Protein AF-A0A9X8G4U2-F1 (afdb_monomer)

Sequence (165 aa):
MGICIQCDKEALKESDFCAECEAREFKKIRGWLFVPAIGLVLSLLSVIVSFSATLKVVMEHYSVLVGGQKGMLVFELVFYGVMFAYTVFVGSLFFRKKRLLPRFYIGFLLLWIAFHGVDVWLAHQVFDVPYVYDTVSSLVRSVISAAIWIPYFVVSERVKRTFVR

Radius of gyration: 21.34 Å; Cα contacts (8 Å, |Δi|>4): 137; chains: 1; bounding box: 42×26×68 Å

Foldseek 3Di:
DAQQPPPRHDDDPPDSHDPVVVLVVLQDCDDPSVVVLVVLVVVLVVLVVQLVVLVVCCVPCVVPDDPLVVVLSVVSNVLSVVLNVLSVVLNVLSVVLAPCNLVSVLVSLVSQLVVLVVNLVSCCVPVVDDPDCVSCVSNVVSVVVSVVSNCCSVPPPSSVSRNPD

Secondary structure (DSSP, 8-state):
-PBPTTTSSBPPTTSSS-HHHHHHHTTS--GGGHHHHHHHHHHHHHHHHHHHHHHHHHHHHTTT--HHHHHHHHHHHHHHHHHHHHHHHHHHHHHTT-TTHHHHHHHHHHHHHHHHHHHHHHHHHHH-----HHHHHHHHHHHHHHHHHHHHHHH-HHHHHH---

Solvent-accessible surface area (backbone atoms only — not comparable to full-atom values): 9030 Å² total; per-residue (Å²): 128,54,58,8,84,87,73,71,40,71,20,44,99,89,42,66,35,23,74,72,55,43,58,58,54,45,70,48,95,63,71,79,63,49,55,62,52,51,48,52,54,52,47,48,52,50,34,54,52,49,40,52,51,53,51,49,49,48,74,78,42,56,89,78,53,51,74,68,58,49,52,50,53,52,50,50,49,53,48,34,54,52,49,44,56,49,45,54,51,49,47,51,29,53,80,66,26,25,57,61,30,53,61,53,53,45,50,51,44,51,51,51,33,52,46,39,49,51,49,49,49,47,42,29,75,70,67,71,47,72,96,41,70,82,64,45,42,64,31,54,53,37,48,54,50,36,68,55,47,47,56,45,53,74,67,36,62,67,48,60,62,42,28,70,94

Mean predicted aligned error: 7.88 Å

pLDDT: mean 86.35, std 8.18, range [59.16, 95.88]

Structure (mmCIF, N/CA/C/O backbone):
data_AF-A0A9X8G4U2-F1
#
_entry.id   AF-A0A9X8G4U2-F1
#
loop_
_atom_site.group_PDB
_atom_site.id
_atom_site.type_symbol
_atom_site.label_atom_id
_atom_site.label_alt_id
_atom_site.label_comp_id
_atom_site.label_asym_id
_atom_site.label_entity_id
_atom_site.label_seq_id
_atom_site.pdbx_PDB_ins_code
_atom_site.Cartn_x
_atom_site.Cartn_y
_atom_site.Cartn_z
_atom_site.occupancy
_atom_site.B_iso_or_equiv
_atom_site.auth_seq_id
_atom_site.auth_comp_id
_atom_site.auth_asym_id
_atom_site.auth_atom_id
_atom_site.pdbx_PDB_model_num
ATOM 1 N N . MET A 1 1 ? -13.832 -8.973 43.606 1.00 59.16 1 MET A N 1
ATOM 2 C CA . MET A 1 1 ? -14.367 -8.343 42.381 1.00 59.16 1 MET A CA 1
ATOM 3 C C . MET A 1 1 ? -13.795 -6.945 42.310 1.00 59.16 1 MET A C 1
ATOM 5 O O . MET A 1 1 ? -13.755 -6.290 43.343 1.00 59.16 1 MET A O 1
ATOM 9 N N . GLY A 1 2 ? -13.253 -6.553 41.156 1.00 75.12 2 GLY A N 1
ATOM 10 C CA . GLY A 1 2 ? -12.727 -5.202 40.961 1.00 75.12 2 GLY A CA 1
ATOM 11 C C . GLY A 1 2 ? -13.865 -4.191 40.855 1.00 75.12 2 GLY A C 1
ATOM 12 O O . GLY A 1 2 ? -14.968 -4.536 40.428 1.00 75.12 2 GLY A O 1
ATOM 13 N N . ILE A 1 3 ? -13.597 -2.956 41.259 1.00 81.50 3 ILE A N 1
ATOM 14 C CA . ILE A 1 3 ? -14.504 -1.825 41.072 1.00 81.50 3 ILE A CA 1
ATOM 15 C C . ILE A 1 3 ? -14.064 -1.107 39.793 1.00 81.50 3 ILE A C 1
ATOM 17 O O . ILE A 1 3 ? -12.867 -0.982 39.534 1.00 81.50 3 ILE A O 1
ATOM 21 N N . CYS A 1 4 ? -15.008 -0.671 38.963 1.00 80.88 4 CYS A N 1
ATOM 22 C CA . CYS A 1 4 ? -14.700 0.065 37.746 1.00 80.88 4 CYS A CA 1
ATOM 23 C C . CYS A 1 4 ? -14.032 1.399 38.084 1.00 80.88 4 CYS A C 1
ATOM 25 O O . CYS A 1 4 ? -14.656 2.246 38.720 1.00 80.88 4 CYS A O 1
ATOM 27 N N . ILE A 1 5 ? -12.840 1.635 37.531 1.00 82.31 5 ILE A N 1
ATOM 28 C CA . ILE A 1 5 ? -12.018 2.841 37.766 1.00 82.31 5 ILE A CA 1
ATOM 29 C C . ILE A 1 5 ? -12.758 4.151 37.421 1.00 82.31 5 ILE A C 1
ATOM 31 O O . ILE A 1 5 ? -12.387 5.232 37.868 1.00 82.31 5 ILE A O 1
ATOM 35 N N . GLN A 1 6 ? -13.7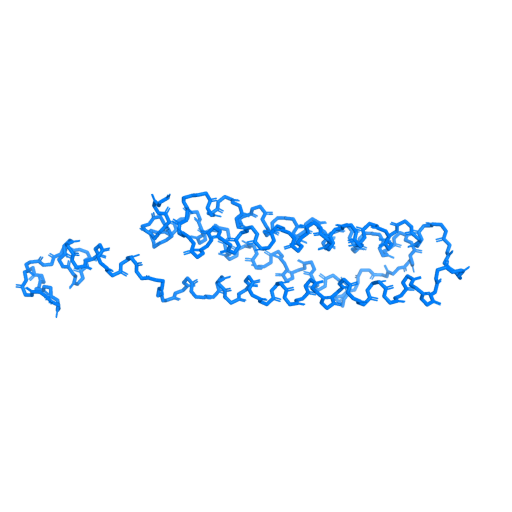97 4.073 36.588 1.00 79.00 6 GLN A N 1
ATOM 36 C CA . GLN A 1 6 ? -14.439 5.238 35.983 1.00 79.00 6 GLN A CA 1
ATOM 37 C C . GLN A 1 6 ? -15.886 5.464 36.430 1.00 79.00 6 GLN A C 1
ATOM 39 O O . GLN A 1 6 ? -16.439 6.529 36.165 1.00 79.00 6 GLN A O 1
ATOM 44 N N . CYS A 1 7 ? -16.527 4.456 37.028 1.00 83.06 7 CYS A N 1
ATOM 45 C CA . CYS A 1 7 ? -17.964 4.482 37.315 1.00 83.06 7 CYS A CA 1
ATOM 46 C C . CYS A 1 7 ? -18.327 3.913 38.697 1.00 83.06 7 CYS A C 1
ATOM 48 O O . CYS A 1 7 ? -19.515 3.867 39.003 1.00 83.06 7 CYS A O 1
ATOM 50 N N . ASP A 1 8 ? -17.352 3.418 39.471 1.00 79.94 8 ASP A N 1
ATOM 51 C CA . ASP A 1 8 ? -17.510 2.727 40.763 1.00 79.94 8 ASP A CA 1
ATOM 52 C C . ASP A 1 8 ? -18.524 1.553 40.793 1.00 79.94 8 ASP A C 1
ATOM 54 O O . ASP A 1 8 ? -18.821 0.996 41.846 1.00 79.94 8 ASP A O 1
ATOM 58 N N . LYS A 1 9 ? -19.044 1.115 39.635 1.00 83.75 9 LYS A N 1
ATOM 59 C CA . LYS A 1 9 ? -19.837 -0.122 39.500 1.00 83.75 9 LYS A CA 1
ATOM 60 C C . LYS A 1 9 ? -18.918 -1.344 39.477 1.00 83.75 9 LYS A C 1
ATOM 62 O O . LYS A 1 9 ? -17.725 -1.218 39.211 1.00 83.75 9 LYS A O 1
ATOM 67 N N . GLU A 1 10 ? -19.481 -2.536 39.656 1.00 81.75 10 GLU A N 1
ATOM 68 C CA . GLU A 1 10 ? -18.727 -3.786 39.512 1.00 81.75 10 GLU A CA 1
ATOM 69 C C . GLU A 1 10 ? -18.043 -3.882 38.139 1.00 81.75 10 GLU A C 1
ATOM 71 O O . GLU A 1 10 ? -18.666 -3.696 37.084 1.00 81.75 10 GLU A O 1
ATOM 76 N N . ALA A 1 11 ? -16.736 -4.140 38.169 1.00 79.50 11 ALA A N 1
ATOM 77 C CA . ALA A 1 11 ? -15.936 -4.377 36.981 1.00 79.50 11 ALA A CA 1
ATOM 78 C C . ALA A 1 11 ? -16.106 -5.822 36.496 1.00 79.50 11 ALA A C 1
ATOM 80 O O . ALA A 1 11 ? -16.414 -6.736 37.271 1.00 79.50 11 ALA A O 1
ATOM 81 N N . LEU A 1 12 ? -15.901 -6.036 35.197 1.00 78.19 12 LEU A N 1
ATOM 82 C CA . LEU A 1 12 ? -15.913 -7.379 34.626 1.00 78.19 12 LEU A CA 1
ATOM 83 C C . LEU A 1 12 ? -14.730 -8.197 35.166 1.00 78.19 12 LEU A C 1
ATOM 85 O O . LEU A 1 12 ? -13.686 -7.667 35.525 1.00 78.19 12 LEU A O 1
ATOM 89 N N . LYS A 1 13 ? -14.875 -9.525 35.203 1.00 68.81 13 LYS A N 1
ATOM 90 C CA . LYS A 1 13 ? -13.864 -10.437 35.77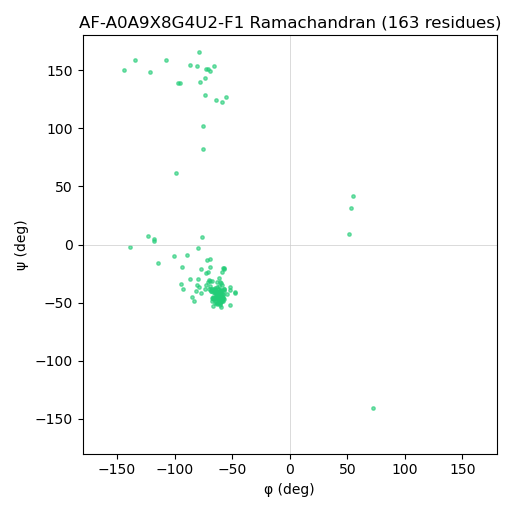5 1.00 68.81 13 LYS A CA 1
ATOM 91 C C . LYS A 1 13 ? -12.481 -10.336 35.108 1.00 68.81 13 LYS A C 1
ATOM 93 O O . LYS A 1 13 ? -11.491 -10.686 35.737 1.00 68.81 13 LYS A O 1
ATOM 98 N N . GLU A 1 14 ? -12.438 -9.869 33.861 1.00 72.19 14 GLU A N 1
ATOM 99 C CA . GLU A 1 14 ? -11.233 -9.765 33.029 1.00 72.19 14 GLU A CA 1
ATOM 100 C C . GLU A 1 14 ? -10.886 -8.319 32.629 1.00 72.19 14 GLU A C 1
ATOM 102 O O . GLU A 1 14 ? -9.968 -8.110 31.835 1.00 72.19 14 GLU A O 1
ATOM 107 N N . SER A 1 15 ? -11.607 -7.306 33.127 1.00 70.06 15 SER A N 1
ATOM 108 C CA . SER A 1 15 ? -11.319 -5.910 32.783 1.00 70.06 15 SER A CA 1
ATOM 109 C C . SER A 1 15 ? -11.539 -4.957 33.952 1.00 70.06 15 SER A C 1
ATOM 111 O O . SER A 1 15 ? -12.409 -5.163 34.790 1.00 70.06 15 SER A O 1
ATOM 113 N N . ASP A 1 16 ? -10.783 -3.861 33.972 1.00 79.25 16 ASP A N 1
ATOM 114 C CA . ASP A 1 16 ? -10.884 -2.825 35.009 1.00 79.25 16 ASP A CA 1
ATOM 115 C C . ASP A 1 16 ? -12.114 -1.905 34.841 1.00 79.25 16 ASP A C 1
ATOM 117 O O . ASP A 1 16 ? -12.254 -0.893 35.535 1.00 79.25 16 ASP A O 1
ATOM 121 N N . PHE A 1 17 ? -13.007 -2.219 33.894 1.00 78.81 17 PHE A N 1
ATOM 122 C CA . PHE A 1 17 ? -14.152 -1.390 33.527 1.00 78.81 17 PHE A CA 1
ATOM 123 C C . PHE A 1 17 ? -15.487 -2.129 33.697 1.00 78.81 17 PHE A C 1
ATOM 125 O O . PHE A 1 17 ? -15.607 -3.332 33.476 1.00 78.81 17 PHE A O 1
ATOM 132 N N . CYS A 1 18 ? -16.536 -1.372 34.030 1.00 82.81 18 CYS A N 1
ATOM 133 C CA . CYS A 1 18 ? -17.926 -1.810 33.912 1.00 82.81 18 CYS A CA 1
ATOM 134 C C . CYS A 1 18 ? -18.302 -1.935 32.417 1.00 82.81 18 CYS A C 1
ATOM 136 O O . CYS A 1 18 ? -17.797 -1.163 31.599 1.00 82.81 18 CYS A O 1
ATOM 138 N N . ALA A 1 19 ? -19.205 -2.852 32.041 1.00 78.69 19 ALA A N 1
ATOM 139 C CA . ALA A 1 19 ? -19.545 -3.136 30.631 1.00 78.69 19 ALA A CA 1
ATOM 140 C C . ALA A 1 19 ? -19.911 -1.878 29.806 1.00 78.69 19 ALA A C 1
ATOM 142 O O . ALA A 1 19 ? -19.542 -1.737 28.639 1.00 78.69 19 ALA A O 1
ATOM 143 N N . GLU A 1 20 ? -20.592 -0.912 30.431 1.00 78.94 20 GLU A N 1
ATOM 144 C CA . GLU A 1 20 ? -20.936 0.369 29.804 1.00 78.94 20 GLU A CA 1
ATOM 145 C C . GLU A 1 20 ? -19.713 1.262 29.547 1.00 78.94 20 GLU A C 1
ATOM 147 O O . GLU A 1 20 ? -19.642 1.928 28.511 1.00 78.94 20 GLU A O 1
ATOM 152 N N . CYS A 1 21 ? -18.760 1.307 30.483 1.00 74.56 21 CYS A N 1
ATOM 153 C CA . CYS A 1 21 ? -17.534 2.094 30.335 1.00 74.56 21 CYS A CA 1
ATOM 154 C C . CYS A 1 21 ? -16.582 1.444 29.334 1.00 74.56 21 CYS A C 1
ATOM 156 O O . CYS A 1 21 ? -16.013 2.140 28.495 1.00 74.56 21 CYS A O 1
ATOM 158 N N . GLU A 1 22 ? -16.504 0.115 29.338 1.00 74.00 22 GLU A N 1
ATOM 159 C CA . GLU A 1 22 ? -15.728 -0.655 28.374 1.00 74.00 22 GLU A CA 1
ATOM 160 C C . GLU A 1 22 ? -16.198 -0.375 26.930 1.00 74.00 22 GLU A C 1
ATOM 162 O O . GLU A 1 22 ? -15.399 -0.026 26.056 1.00 74.00 22 GLU A O 1
ATOM 167 N N . ALA A 1 23 ? -17.513 -0.401 26.683 1.00 70.38 23 ALA A N 1
ATOM 168 C CA . ALA A 1 23 ? -18.088 -0.080 25.374 1.00 70.38 23 ALA A CA 1
ATOM 169 C C . ALA A 1 23 ? -17.836 1.378 24.930 1.00 70.38 23 ALA A C 1
ATOM 171 O O . ALA A 1 23 ? -17.701 1.658 23.732 1.00 70.38 23 ALA A O 1
ATOM 172 N N . ARG A 1 24 ? -17.772 2.331 25.871 1.00 70.12 24 ARG A N 1
ATOM 173 C CA . ARG A 1 24 ? -17.423 3.734 25.572 1.00 70.12 24 ARG A CA 1
ATOM 174 C C . ARG A 1 24 ? -15.943 3.894 25.244 1.00 70.12 24 ARG A C 1
ATOM 176 O O . ARG A 1 24 ? -15.605 4.705 24.380 1.00 70.12 24 ARG A O 1
ATOM 183 N N . GLU A 1 25 ? -15.082 3.120 25.890 1.00 67.31 25 GLU A N 1
ATOM 184 C CA . GLU A 1 25 ? -13.638 3.221 25.713 1.00 67.31 25 GLU A CA 1
ATOM 185 C C . GLU A 1 25 ? -13.175 2.575 24.401 1.00 67.31 25 GLU A C 1
ATOM 187 O O . GLU A 1 25 ? -12.443 3.203 23.634 1.00 67.31 25 GLU A O 1
ATOM 192 N N . PHE A 1 26 ? -13.719 1.408 24.037 1.00 64.31 26 PHE A N 1
ATOM 193 C CA . PHE A 1 26 ? -13.477 0.786 22.722 1.00 64.31 26 PHE A CA 1
ATOM 194 C C . PHE A 1 26 ? -14.114 1.541 21.548 1.00 64.31 26 PHE A C 1
ATOM 196 O O . PHE A 1 26 ? -13.765 1.317 20.388 1.00 64.31 26 PHE A O 1
ATOM 203 N N . LYS A 1 27 ? -15.003 2.501 21.823 1.00 63.56 27 LYS A N 1
ATOM 204 C CA . LYS A 1 27 ? -15.476 3.454 20.813 1.00 63.56 27 LYS A CA 1
ATOM 205 C C . LYS A 1 27 ? -14.382 4.432 20.381 1.00 63.56 27 LYS A C 1
ATOM 207 O O . LYS A 1 27 ? -14.530 5.032 19.314 1.00 63.56 27 LYS A O 1
ATOM 212 N N . LYS A 1 28 ? -13.304 4.627 21.147 1.00 65.38 28 LYS A N 1
ATOM 213 C CA . LYS A 1 28 ? -12.191 5.529 20.802 1.00 65.38 28 LYS A CA 1
ATOM 214 C C . LYS A 1 28 ? -11.045 4.740 20.157 1.00 65.38 28 LYS A C 1
ATOM 216 O O . LYS A 1 28 ? -10.709 3.648 20.593 1.00 65.38 28 LYS A O 1
ATOM 221 N N . ILE A 1 29 ? -10.425 5.302 19.116 1.00 65.06 29 ILE A N 1
ATOM 222 C CA . ILE A 1 29 ? -9.209 4.726 18.514 1.00 65.06 29 ILE A CA 1
ATOM 223 C C . ILE A 1 29 ? -8.060 5.053 19.476 1.00 65.06 29 ILE A C 1
ATOM 225 O O . ILE A 1 29 ? -7.624 6.199 19.528 1.00 65.06 29 ILE A O 1
ATOM 229 N N . ARG A 1 30 ? -7.620 4.088 20.290 1.00 64.88 30 ARG A N 1
ATOM 230 C CA . ARG A 1 30 ? -6.498 4.246 21.237 1.00 64.88 30 ARG A CA 1
ATOM 231 C C . ARG A 1 30 ? -5.542 3.049 21.160 1.00 64.88 30 ARG A C 1
ATOM 233 O O . ARG A 1 30 ? -5.922 1.961 20.727 1.00 64.88 30 ARG A O 1
ATOM 240 N N . GLY A 1 31 ? -4.307 3.251 21.618 1.00 74.31 31 GLY A N 1
ATOM 241 C CA . GLY A 1 31 ? -3.284 2.207 21.739 1.00 74.31 31 GLY A CA 1
ATOM 242 C C . GLY A 1 31 ? -2.709 1.749 20.396 1.00 74.31 31 GLY A C 1
ATOM 243 O O . GLY A 1 31 ? -2.505 2.552 19.490 1.00 74.31 31 GLY A O 1
ATOM 244 N N . TRP A 1 32 ? -2.474 0.442 20.265 1.00 81.50 32 TRP A N 1
ATOM 245 C CA . TRP A 1 32 ? -1.830 -0.191 19.102 1.00 81.50 32 TRP A CA 1
ATOM 246 C C . TRP A 1 32 ? -2.515 0.065 17.753 1.00 81.50 32 TRP A C 1
ATOM 248 O O . TRP A 1 32 ? -1.871 -0.031 16.713 1.00 81.50 32 TRP A O 1
ATOM 258 N N . LEU A 1 33 ? -3.793 0.451 17.754 1.00 82.62 33 LEU A N 1
ATOM 259 C CA . LEU A 1 33 ? -4.530 0.767 16.533 1.00 82.62 33 LEU A CA 1
ATOM 260 C C . LEU A 1 33 ? -4.078 2.091 15.883 1.00 82.62 33 LEU A C 1
ATOM 262 O O . LEU A 1 33 ? -4.380 2.340 14.720 1.00 82.62 33 LEU A O 1
ATOM 266 N N . PHE A 1 34 ? -3.313 2.927 16.591 1.00 84.75 34 PHE A N 1
ATOM 267 C CA . PHE A 1 34 ? -2.736 4.148 16.025 1.00 84.75 34 PHE A CA 1
ATOM 268 C C . PHE A 1 34 ? -1.620 3.861 15.010 1.00 84.75 34 PHE A C 1
ATOM 270 O O . PHE A 1 34 ? -1.465 4.598 14.040 1.00 84.75 34 PHE A O 1
ATOM 277 N N . VAL A 1 35 ? -0.879 2.761 15.182 1.00 89.44 35 VAL A N 1
ATOM 278 C CA . VAL A 1 35 ? 0.250 2.423 14.305 1.00 89.44 35 VAL A CA 1
ATOM 279 C C . VAL A 1 35 ? -0.216 2.083 12.877 1.00 89.44 35 VAL A C 1
ATOM 281 O O . VAL A 1 35 ? 0.316 2.686 11.945 1.00 89.44 35 VAL A O 1
ATOM 284 N N . PRO A 1 36 ? -1.255 1.247 12.653 1.00 88.75 36 PRO A N 1
ATOM 285 C CA . PRO A 1 36 ? -1.857 1.078 11.327 1.00 88.75 36 PRO A CA 1
ATOM 286 C C . PRO A 1 36 ? -2.400 2.376 10.725 1.00 88.75 36 PRO A C 1
ATOM 288 O O . PRO A 1 36 ? -2.323 2.571 9.516 1.00 88.75 36 PRO A O 1
ATOM 291 N N . ALA A 1 37 ? -2.943 3.273 11.556 1.00 88.69 37 ALA A N 1
ATOM 292 C CA . ALA A 1 37 ? -3.475 4.550 11.089 1.00 88.69 37 ALA A CA 1
ATOM 293 C C . ALA A 1 37 ? -2.361 5.450 10.535 1.00 88.69 37 ALA A C 1
ATOM 295 O O . ALA A 1 37 ? -2.493 5.982 9.434 1.00 88.69 37 ALA A O 1
ATOM 296 N N . ILE A 1 38 ? -1.244 5.569 11.264 1.00 90.94 38 ILE A N 1
ATOM 297 C CA . ILE A 1 38 ? -0.045 6.265 10.777 1.00 90.94 38 ILE A CA 1
ATOM 298 C C . ILE A 1 38 ? 0.483 5.577 9.518 1.00 90.94 38 ILE A C 1
ATOM 300 O O . ILE A 1 38 ? 0.795 6.257 8.547 1.00 90.94 38 ILE A O 1
ATOM 304 N N . GLY A 1 39 ? 0.539 4.242 9.511 1.00 90.62 39 GLY A N 1
ATOM 305 C CA . GLY A 1 39 ? 0.972 3.462 8.353 1.00 90.62 39 GLY A CA 1
ATOM 306 C C . GLY A 1 39 ? 0.176 3.790 7.088 1.00 90.62 39 GLY A C 1
ATOM 307 O O . GLY A 1 39 ? 0.774 3.991 6.036 1.00 90.62 39 GLY A O 1
ATOM 308 N N . LEU A 1 40 ? -1.150 3.937 7.192 1.00 91.31 40 LEU A N 1
ATOM 309 C CA . LEU A 1 40 ? -1.997 4.350 6.066 1.00 91.31 40 LEU A CA 1
ATOM 310 C C . LEU A 1 40 ? -1.664 5.763 5.577 1.00 91.31 40 LEU A C 1
ATOM 312 O O . LEU A 1 40 ? -1.542 5.975 4.371 1.00 91.31 40 LEU A O 1
ATOM 316 N N . VAL A 1 41 ? -1.472 6.720 6.487 1.00 92.94 41 VAL A N 1
ATOM 317 C CA . VAL A 1 41 ? -1.107 8.098 6.115 1.00 92.94 41 VAL A CA 1
ATOM 318 C C . VAL A 1 41 ? 0.267 8.141 5.447 1.00 92.94 41 VAL A C 1
ATOM 320 O O . VAL A 1 41 ? 0.412 8.753 4.391 1.00 92.94 41 VAL A O 1
ATOM 323 N N . LEU A 1 42 ? 1.259 7.450 6.012 1.00 93.06 42 LEU A N 1
ATOM 324 C CA . LEU A 1 42 ? 2.591 7.344 5.418 1.00 93.06 42 LEU A CA 1
ATOM 325 C C . LEU A 1 42 ? 2.530 6.672 4.048 1.00 93.06 42 LEU A C 1
ATOM 327 O O . LEU A 1 42 ? 3.137 7.175 3.112 1.00 93.06 42 LEU A O 1
ATOM 331 N N . SER A 1 43 ? 1.746 5.603 3.897 1.00 91.56 43 SER A N 1
ATOM 332 C CA . SER A 1 43 ? 1.589 4.933 2.605 1.00 91.56 43 SER A CA 1
ATOM 333 C C . SER A 1 43 ? 0.960 5.838 1.545 1.00 91.56 43 SER A C 1
ATOM 335 O O . SER A 1 43 ? 1.391 5.809 0.398 1.00 91.56 43 SER A O 1
ATOM 337 N N . LEU A 1 44 ? 0.010 6.699 1.925 1.00 93.75 44 LEU A N 1
ATOM 338 C CA . LEU A 1 44 ? -0.579 7.676 1.012 1.00 93.75 44 LEU A CA 1
ATOM 339 C C . LEU A 1 44 ? 0.476 8.672 0.520 1.00 93.75 44 LEU A C 1
ATOM 341 O O . LEU A 1 44 ? 0.554 8.940 -0.677 1.00 93.75 44 LEU A O 1
ATOM 345 N N . LEU A 1 45 ? 1.311 9.180 1.431 1.00 94.75 45 LEU A N 1
ATOM 346 C CA . LEU A 1 45 ? 2.419 10.070 1.082 1.00 94.75 45 LEU A CA 1
ATOM 347 C C . LEU A 1 45 ? 3.440 9.360 0.188 1.00 94.75 45 LEU A C 1
ATOM 349 O O . LEU A 1 45 ? 3.835 9.913 -0.834 1.00 94.75 45 LEU A O 1
ATOM 353 N N . SER A 1 46 ? 3.819 8.126 0.525 1.00 92.12 46 SER A N 1
ATOM 354 C CA . SER A 1 46 ? 4.735 7.318 -0.282 1.00 92.12 46 SER A CA 1
ATOM 355 C C . SER A 1 46 ? 4.205 7.103 -1.697 1.00 92.12 46 SER A C 1
ATOM 357 O O . SER A 1 46 ? 4.956 7.290 -2.644 1.00 92.12 46 SER A O 1
ATOM 359 N N . VAL A 1 47 ? 2.915 6.793 -1.864 1.00 94.25 47 VAL A N 1
ATOM 360 C CA . VAL A 1 47 ? 2.310 6.624 -3.194 1.00 94.25 47 VAL A CA 1
ATOM 361 C C . VAL A 1 47 ? 2.352 7.922 -3.999 1.00 94.25 47 VAL A C 1
ATOM 363 O O . VAL A 1 47 ? 2.667 7.876 -5.182 1.00 94.25 47 VAL A O 1
ATOM 366 N N . ILE A 1 48 ? 2.085 9.081 -3.386 1.00 94.56 48 ILE A N 1
ATOM 367 C CA . ILE A 1 48 ? 2.161 10.381 -4.077 1.00 94.56 48 ILE A CA 1
ATOM 368 C C . ILE A 1 48 ? 3.596 10.669 -4.538 1.00 94.56 48 ILE A C 1
ATOM 370 O O . ILE A 1 48 ? 3.815 11.057 -5.688 1.00 94.56 48 ILE A O 1
ATOM 374 N N . VAL A 1 49 ? 4.574 10.463 -3.651 1.00 95.38 49 VAL A N 1
ATOM 375 C CA . VAL A 1 49 ? 5.997 10.656 -3.961 1.00 95.38 49 VAL A CA 1
ATOM 376 C C . VAL A 1 49 ? 6.420 9.719 -5.092 1.00 95.38 49 VAL A C 1
ATOM 378 O O . VAL A 1 49 ? 6.942 10.199 -6.096 1.00 95.38 49 VAL A O 1
ATOM 381 N N . SER A 1 50 ? 6.124 8.422 -4.991 1.00 93.12 50 SER A N 1
ATOM 382 C CA . SER A 1 50 ? 6.482 7.446 -6.023 1.00 93.12 50 SER A CA 1
ATOM 383 C C . SER A 1 50 ? 5.782 7.724 -7.351 1.00 93.12 50 SER A C 1
ATOM 385 O O . SER A 1 50 ? 6.433 7.719 -8.389 1.00 93.12 50 SER A O 1
ATOM 387 N N . PHE A 1 51 ? 4.490 8.062 -7.333 1.00 93.31 51 PHE A N 1
ATOM 388 C CA . PHE A 1 51 ? 3.752 8.426 -8.542 1.00 93.31 51 PHE A CA 1
ATOM 389 C C . PHE A 1 51 ? 4.375 9.639 -9.237 1.00 93.31 51 PHE A C 1
ATOM 391 O O . PHE A 1 51 ? 4.601 9.607 -10.444 1.00 93.31 51 PHE A O 1
ATOM 398 N N . SER A 1 52 ? 4.689 10.701 -8.486 1.00 92.94 52 SER A N 1
ATOM 399 C CA . SER A 1 52 ? 5.324 11.894 -9.061 1.00 92.94 52 SER A CA 1
ATOM 400 C C . SER A 1 52 ? 6.730 11.612 -9.601 1.00 92.94 52 SER A C 1
ATOM 402 O O . SER A 1 52 ? 7.077 12.118 -10.669 1.00 92.94 52 SER A O 1
ATOM 404 N N . ALA A 1 53 ? 7.510 10.765 -8.923 1.00 92.69 53 ALA A N 1
ATOM 405 C CA . ALA A 1 53 ? 8.834 10.350 -9.375 1.00 92.69 53 ALA A CA 1
ATOM 406 C C . ALA A 1 53 ? 8.762 9.531 -10.674 1.00 92.69 53 ALA A C 1
ATOM 408 O O . ALA A 1 53 ? 9.421 9.890 -11.651 1.00 92.69 53 ALA A O 1
ATOM 409 N N . THR A 1 54 ? 7.913 8.499 -10.731 1.00 90.62 54 THR A N 1
ATOM 410 C CA . THR A 1 54 ? 7.698 7.691 -11.943 1.00 90.62 54 THR A CA 1
ATOM 411 C C . THR A 1 54 ? 7.168 8.556 -13.088 1.00 90.62 54 THR A C 1
ATOM 413 O O . THR A 1 54 ? 7.661 8.460 -14.211 1.00 90.62 54 THR A O 1
ATOM 416 N N . LEU A 1 55 ? 6.225 9.468 -12.824 1.00 91.06 55 LEU A N 1
ATOM 417 C CA . LEU A 1 55 ? 5.694 10.374 -13.845 1.00 91.06 55 LEU A CA 1
ATOM 418 C C . LEU A 1 55 ? 6.775 11.308 -14.406 1.00 91.06 55 LEU A C 1
ATOM 420 O O . LEU A 1 55 ? 6.825 11.527 -15.615 1.00 91.06 55 LEU A O 1
ATOM 424 N N . LYS A 1 56 ? 7.663 11.830 -13.552 1.00 92.06 56 LYS A N 1
ATOM 425 C CA . LYS A 1 56 ? 8.800 12.652 -13.982 1.00 92.06 56 LYS A CA 1
ATOM 426 C C . LYS A 1 56 ? 9.739 11.867 -14.900 1.00 92.06 56 LYS A C 1
ATOM 428 O O . LYS A 1 56 ? 10.082 12.362 -15.969 1.00 92.06 56 LYS A O 1
ATOM 433 N N . VAL A 1 57 ? 10.080 10.628 -14.534 1.00 88.44 57 VAL A N 1
ATOM 434 C CA . VAL A 1 57 ? 10.910 9.738 -15.367 1.00 88.44 57 VAL A CA 1
ATOM 435 C C . VAL A 1 57 ? 10.249 9.475 -16.719 1.00 88.44 57 VAL A C 1
ATOM 437 O O . VAL A 1 57 ? 10.912 9.553 -17.753 1.00 88.44 57 VAL A O 1
ATOM 440 N N . VAL A 1 58 ? 8.937 9.221 -16.730 1.00 87.94 58 VAL A N 1
ATOM 441 C CA . VAL A 1 58 ? 8.177 9.061 -17.972 1.00 87.94 58 VAL A CA 1
ATOM 442 C C . VAL A 1 58 ? 8.264 10.333 -18.815 1.00 87.94 58 VAL A C 1
ATOM 444 O O . VAL A 1 58 ? 8.586 10.230 -19.987 1.00 87.94 58 VAL A O 1
ATOM 447 N N . MET A 1 59 ? 8.047 11.526 -18.259 1.00 86.94 59 MET A N 1
ATOM 448 C CA . MET A 1 59 ? 8.079 12.771 -19.042 1.00 86.94 59 MET A CA 1
ATOM 449 C C . MET A 1 59 ? 9.473 13.126 -19.581 1.00 86.94 59 MET A C 1
ATOM 451 O O . MET A 1 59 ? 9.580 13.610 -20.706 1.00 86.94 59 MET A O 1
ATOM 455 N N . GLU A 1 60 ? 10.532 12.884 -18.807 1.00 87.44 60 GLU A N 1
ATOM 456 C CA . GLU A 1 60 ? 11.899 13.302 -19.156 1.00 87.44 60 GLU A CA 1
ATOM 457 C C . GLU A 1 60 ? 12.640 12.281 -20.032 1.00 87.44 60 GLU A C 1
ATOM 459 O O . GLU A 1 60 ? 13.478 12.663 -20.849 1.00 87.44 60 GLU A O 1
ATOM 464 N N . HIS A 1 61 ? 12.325 10.987 -19.907 1.00 84.06 61 HIS A N 1
ATOM 465 C CA . HIS A 1 61 ? 13.108 9.915 -20.531 1.00 84.06 61 HIS A CA 1
ATOM 466 C C . HIS A 1 61 ? 12.309 9.003 -21.476 1.00 84.06 61 HIS A C 1
ATOM 468 O O . HIS A 1 61 ? 12.870 8.039 -21.995 1.00 84.06 61 HIS A O 1
ATOM 474 N N . TYR A 1 62 ? 11.036 9.304 -21.785 1.00 80.62 62 TYR A N 1
ATOM 475 C CA . TYR A 1 62 ? 10.182 8.434 -22.618 1.00 80.62 62 TYR A CA 1
ATOM 476 C C . TYR A 1 62 ? 10.795 8.011 -23.961 1.00 80.62 62 TYR A C 1
ATOM 478 O O . TYR A 1 62 ? 10.586 6.887 -24.431 1.00 80.62 62 TYR A O 1
ATOM 486 N N . SER A 1 63 ? 11.506 8.932 -24.613 1.00 78.94 63 SER A N 1
ATOM 487 C CA . SER A 1 63 ? 12.080 8.742 -25.948 1.00 78.94 63 SER A CA 1
ATOM 488 C C . SER A 1 63 ? 13.282 7.796 -25.956 1.00 78.94 63 SER A C 1
ATOM 490 O O . SER A 1 63 ? 13.545 7.179 -26.984 1.00 78.94 63 SER A O 1
ATOM 492 N N . VAL A 1 64 ? 13.973 7.654 -24.822 1.00 80.19 64 VAL A N 1
ATOM 493 C CA . VAL A 1 64 ? 15.216 6.875 -24.685 1.00 80.19 64 VAL A CA 1
ATOM 494 C C . VAL A 1 64 ? 14.943 5.435 -24.232 1.00 80.19 64 VAL A C 1
ATOM 496 O O . VAL A 1 64 ? 15.769 4.550 -24.430 1.00 80.19 64 VAL A O 1
ATOM 499 N N . LEU A 1 65 ? 13.771 5.175 -23.649 1.00 78.81 65 LEU A N 1
ATOM 500 C CA . LEU A 1 65 ? 13.424 3.870 -23.087 1.00 78.81 65 LEU A CA 1
ATOM 501 C C . LEU A 1 65 ? 13.122 2.820 -24.165 1.00 78.81 65 LEU A C 1
ATOM 503 O O . LEU A 1 65 ? 12.460 3.098 -25.168 1.00 78.81 65 LEU A O 1
ATOM 507 N N . VAL A 1 66 ? 13.531 1.577 -23.910 1.00 81.00 66 VAL A N 1
ATOM 508 C CA . VAL A 1 66 ? 13.221 0.404 -24.747 1.00 81.00 66 VAL A CA 1
ATOM 509 C C . VAL A 1 66 ? 11.866 -0.192 -24.329 1.00 81.00 66 VAL A C 1
ATOM 511 O O . VAL A 1 66 ? 11.429 -0.015 -23.193 1.00 81.00 66 VAL A O 1
ATOM 514 N N . GLY A 1 67 ? 11.166 -0.893 -25.231 1.00 78.62 67 GLY A N 1
ATOM 515 C CA . GLY A 1 67 ? 9.780 -1.356 -25.033 1.00 78.62 67 GLY A CA 1
ATOM 516 C C . GLY A 1 67 ? 9.492 -2.053 -23.691 1.00 78.62 67 GLY A C 1
ATOM 517 O O . GLY A 1 67 ? 8.478 -1.748 -23.066 1.00 78.62 67 GLY A O 1
ATOM 518 N N . GLY A 1 68 ? 10.399 -2.909 -23.203 1.00 81.25 68 GLY A N 1
ATOM 519 C CA . GLY A 1 68 ? 10.261 -3.563 -21.892 1.00 81.25 68 GLY A CA 1
ATOM 520 C C . GLY A 1 68 ? 10.278 -2.583 -20.711 1.00 81.25 68 GLY A C 1
ATOM 521 O O . GLY A 1 68 ? 9.459 -2.688 -19.802 1.00 81.25 68 GLY A O 1
ATOM 522 N N . GLN A 1 69 ? 11.134 -1.561 -20.771 1.00 83.38 69 GLN A N 1
ATOM 523 C CA . GLN A 1 69 ? 11.226 -0.512 -19.750 1.00 83.38 69 GLN A CA 1
ATOM 524 C C . GLN A 1 69 ? 9.988 0.393 -19.767 1.00 83.38 69 GLN A C 1
ATOM 526 O O . GLN A 1 69 ? 9.468 0.758 -18.715 1.00 83.38 69 GLN A O 1
ATOM 531 N N . LYS A 1 70 ? 9.458 0.707 -20.959 1.00 86.06 70 LYS A N 1
ATOM 532 C CA . LYS A 1 70 ? 8.194 1.454 -21.088 1.00 86.06 70 LYS A CA 1
ATOM 533 C C . LYS A 1 70 ? 7.025 0.684 -20.475 1.00 86.06 70 LYS A C 1
ATOM 535 O O . LYS A 1 70 ? 6.211 1.282 -19.777 1.00 86.06 70 LYS A O 1
ATOM 540 N N . GLY A 1 71 ? 6.959 -0.627 -20.718 1.00 86.50 71 GLY A N 1
ATOM 541 C CA . GLY A 1 71 ? 5.945 -1.502 -20.128 1.00 86.50 71 GLY A CA 1
ATOM 542 C C . GLY A 1 71 ? 5.989 -1.496 -18.599 1.00 86.50 71 GLY A C 1
ATOM 543 O O . GLY A 1 71 ? 4.947 -1.333 -17.966 1.00 86.50 71 GLY A O 1
ATOM 544 N N . MET A 1 72 ? 7.189 -1.584 -18.017 1.00 89.12 72 MET A N 1
ATOM 545 C CA . MET A 1 72 ? 7.390 -1.520 -16.565 1.00 89.12 72 MET A CA 1
ATOM 546 C C . MET A 1 72 ? 6.924 -0.184 -15.969 1.00 89.12 72 MET A C 1
ATOM 548 O O . MET A 1 72 ? 6.152 -0.184 -15.015 1.00 89.12 72 MET A O 1
ATOM 552 N N . LEU A 1 73 ? 7.295 0.955 -16.567 1.00 89.88 73 LEU A N 1
ATOM 553 C CA . LEU A 1 73 ? 6.877 2.269 -16.055 1.00 89.88 73 LEU A CA 1
ATOM 554 C C . LEU A 1 73 ? 5.364 2.495 -16.149 1.00 89.88 73 LEU A C 1
ATOM 556 O O . LEU A 1 73 ? 4.768 3.086 -15.250 1.00 89.88 73 LEU A O 1
ATOM 560 N N . VAL A 1 74 ? 4.720 2.032 -17.226 1.00 89.88 74 VAL A N 1
ATOM 561 C CA . VAL A 1 74 ? 3.253 2.103 -17.342 1.00 89.88 74 VAL A CA 1
ATOM 562 C C . VAL A 1 74 ? 2.596 1.234 -16.270 1.00 89.88 74 VAL A C 1
ATOM 564 O O . VAL A 1 74 ? 1.631 1.672 -15.644 1.00 89.88 74 VAL A O 1
ATOM 567 N N . PHE A 1 75 ? 3.129 0.034 -16.026 1.00 91.69 75 PHE A N 1
ATOM 568 C CA . PHE A 1 75 ? 2.667 -0.841 -14.950 1.00 91.69 75 PHE A CA 1
ATOM 569 C C . PHE A 1 75 ? 2.781 -0.166 -13.573 1.00 91.69 75 PHE A C 1
ATOM 571 O O . PHE A 1 75 ? 1.789 -0.126 -12.843 1.00 91.69 75 PHE A O 1
ATOM 578 N N . GLU A 1 76 ? 3.932 0.427 -13.246 1.00 93.44 76 GLU A N 1
ATOM 579 C CA . GLU A 1 76 ? 4.133 1.176 -11.998 1.00 93.44 76 GLU A CA 1
ATOM 580 C C . GLU A 1 76 ? 3.144 2.336 -11.857 1.00 93.44 76 GLU A C 1
ATOM 582 O O . GLU A 1 76 ? 2.496 2.484 -10.820 1.00 93.44 76 GLU A O 1
ATOM 587 N N . LEU A 1 77 ? 2.987 3.150 -12.906 1.00 93.12 77 LEU A N 1
ATOM 588 C CA . LEU A 1 77 ? 2.112 4.321 -12.885 1.00 93.12 77 LEU A CA 1
ATOM 589 C C . LEU A 1 77 ? 0.650 3.923 -12.627 1.00 93.12 77 LEU A C 1
ATOM 591 O O . LEU A 1 77 ? -0.033 4.534 -11.798 1.00 93.12 77 LEU A O 1
ATOM 595 N N . VAL A 1 78 ? 0.179 2.876 -13.313 1.00 94.62 78 VAL A N 1
ATOM 596 C CA . VAL A 1 78 ? -1.166 2.318 -13.115 1.00 94.62 78 VAL A CA 1
ATOM 597 C C . VAL A 1 78 ? -1.307 1.777 -11.696 1.00 94.62 78 VAL A C 1
ATOM 599 O O . VAL A 1 78 ? -2.303 2.071 -11.030 1.00 94.62 78 VAL A O 1
ATOM 602 N N . PHE A 1 79 ? -0.312 1.036 -11.207 1.00 95.00 79 PHE A N 1
ATOM 603 C CA . PHE A 1 79 ? -0.339 0.479 -9.861 1.00 95.00 79 PHE A CA 1
ATOM 604 C C . PHE A 1 79 ? -0.407 1.572 -8.790 1.00 95.00 79 PHE A C 1
ATOM 606 O O . PHE A 1 79 ? -1.277 1.514 -7.921 1.00 95.00 79 PHE A O 1
ATOM 613 N N . TYR A 1 80 ? 0.433 2.608 -8.871 1.00 95.12 80 TYR A N 1
ATOM 614 C CA . TYR A 1 80 ? 0.396 3.729 -7.932 1.00 95.12 80 TYR A CA 1
ATOM 615 C C . TYR A 1 80 ? -0.935 4.488 -7.987 1.00 95.12 80 TYR A C 1
ATOM 617 O O . TYR A 1 80 ? -1.470 4.844 -6.936 1.00 95.12 80 TYR A O 1
ATOM 625 N N . GLY A 1 81 ? -1.526 4.672 -9.172 1.00 94.19 81 GLY A N 1
ATOM 626 C CA . GLY A 1 81 ? -2.861 5.264 -9.307 1.00 94.19 81 GLY A CA 1
ATOM 627 C C . GLY A 1 81 ? -3.951 4.439 -8.608 1.00 94.19 81 GLY A C 1
ATOM 628 O O . GLY A 1 81 ? -4.751 4.976 -7.835 1.00 94.19 81 GLY A O 1
ATOM 629 N N . VAL A 1 82 ? -3.949 3.118 -8.815 1.00 95.56 82 VAL A N 1
ATOM 630 C CA . VAL A 1 82 ? -4.878 2.191 -8.146 1.00 95.56 82 VAL A CA 1
ATOM 631 C C . VAL A 1 82 ? -4.646 2.184 -6.635 1.00 95.56 82 VAL A C 1
ATOM 633 O O . VAL A 1 82 ? -5.601 2.284 -5.860 1.00 95.56 82 VAL A O 1
ATOM 636 N N . MET A 1 83 ? -3.390 2.126 -6.196 1.00 95.25 83 MET A N 1
ATOM 637 C CA . MET A 1 83 ? -3.040 2.112 -4.778 1.00 95.25 83 MET A CA 1
ATOM 638 C C . MET A 1 83 ? -3.350 3.424 -4.077 1.00 95.25 83 MET A C 1
ATOM 640 O O . MET A 1 83 ? -3.727 3.392 -2.907 1.00 95.25 83 MET A O 1
ATOM 644 N N . PHE A 1 84 ? -3.272 4.562 -4.761 1.00 95.25 84 PHE A N 1
ATOM 645 C CA . PHE A 1 84 ? -3.714 5.840 -4.214 1.00 95.25 84 PHE A CA 1
ATOM 646 C C . PHE A 1 84 ? -5.206 5.782 -3.866 1.00 95.25 84 PHE A C 1
ATOM 648 O O . PHE A 1 84 ? -5.591 5.993 -2.711 1.00 95.25 84 PHE A O 1
ATOM 655 N N . ALA A 1 85 ? -6.043 5.403 -4.838 1.00 95.69 85 ALA A N 1
ATOM 656 C CA . ALA A 1 85 ? -7.483 5.267 -4.636 1.00 95.69 85 ALA A CA 1
ATOM 657 C C . ALA A 1 85 ? -7.810 4.234 -3.544 1.00 95.69 85 ALA A C 1
ATOM 659 O O . ALA A 1 85 ? -8.656 4.476 -2.677 1.00 95.69 85 ALA A O 1
ATOM 660 N N . TYR A 1 86 ? -7.100 3.106 -3.541 1.00 95.88 86 TYR A N 1
ATOM 661 C CA . TYR A 1 86 ? -7.305 2.047 -2.562 1.00 95.88 86 TYR A CA 1
ATOM 662 C C . TYR A 1 86 ? -6.875 2.461 -1.146 1.00 95.88 86 TYR A C 1
ATOM 664 O O . TYR A 1 86 ? -7.592 2.186 -0.184 1.00 95.88 86 TYR A O 1
ATOM 672 N N . THR A 1 87 ? -5.778 3.210 -1.000 1.00 94.06 87 THR A N 1
ATOM 673 C CA . THR A 1 87 ? -5.333 3.765 0.291 1.00 94.06 87 THR A CA 1
ATOM 674 C C . THR A 1 87 ? -6.360 4.745 0.851 1.00 94.06 87 THR A C 1
ATOM 676 O O . THR A 1 87 ? -6.718 4.657 2.027 1.00 94.06 87 THR A O 1
ATOM 679 N N . VAL A 1 88 ? -6.902 5.635 0.012 1.00 94.94 88 VAL A N 1
ATOM 680 C CA . VAL A 1 88 ? -7.974 6.565 0.409 1.00 94.94 88 VAL A CA 1
ATOM 681 C C . VAL A 1 88 ? -9.232 5.801 0.832 1.00 94.94 88 VAL A C 1
ATOM 683 O O . VAL A 1 88 ? -9.846 6.126 1.853 1.00 94.94 88 VAL A O 1
ATOM 686 N N . PHE A 1 89 ? -9.603 4.753 0.095 1.00 94.88 89 PHE A N 1
ATOM 687 C CA . PHE A 1 89 ? -10.739 3.898 0.432 1.00 94.88 89 PHE A CA 1
ATOM 688 C C . PHE A 1 89 ? -10.552 3.187 1.782 1.00 94.88 89 PHE A C 1
ATOM 690 O O . PHE A 1 89 ? -11.419 3.283 2.655 1.00 94.88 89 PHE A O 1
ATOM 697 N N . VAL A 1 90 ? -9.409 2.529 1.994 1.00 94.00 90 VAL A N 1
ATOM 698 C CA . VAL A 1 90 ? -9.088 1.838 3.253 1.00 94.00 90 VAL A CA 1
ATOM 699 C C . VAL A 1 90 ? -9.003 2.834 4.412 1.00 94.00 90 VAL A C 1
ATOM 701 O O . VAL A 1 90 ? -9.568 2.575 5.475 1.00 94.00 90 VAL A O 1
ATOM 704 N N . GLY A 1 91 ? -8.401 4.007 4.203 1.00 92.81 91 GLY A N 1
ATOM 705 C CA . GLY A 1 91 ? -8.388 5.103 5.174 1.00 92.81 91 GLY A CA 1
ATOM 706 C C . GLY A 1 91 ? -9.799 5.556 5.552 1.00 92.81 91 GLY A C 1
ATOM 707 O O . GLY A 1 91 ? -10.127 5.656 6.734 1.00 92.81 91 GLY A O 1
ATOM 708 N N . SER A 1 92 ? -10.687 5.736 4.573 1.00 92.69 92 SER A N 1
ATOM 709 C CA . SER A 1 92 ? -12.098 6.061 4.818 1.00 92.69 92 SER A CA 1
ATOM 710 C C . SER A 1 92 ? -12.799 4.985 5.654 1.00 92.69 92 SER A C 1
ATOM 712 O O . SER A 1 92 ? -13.479 5.313 6.631 1.00 92.69 92 SER A O 1
ATOM 714 N N . LEU A 1 93 ? -12.592 3.697 5.348 1.00 89.81 93 LEU A N 1
ATOM 715 C CA . LEU A 1 93 ? -13.113 2.593 6.167 1.00 89.81 93 LEU A CA 1
ATOM 716 C C . LEU A 1 93 ? -12.552 2.619 7.593 1.00 89.81 93 LEU A C 1
ATOM 718 O O . LEU A 1 93 ? -13.285 2.316 8.541 1.00 89.81 93 LEU A O 1
ATOM 722 N N . PHE A 1 94 ? -11.285 3.011 7.742 1.00 88.81 94 PHE A N 1
ATOM 723 C CA . PHE A 1 94 ? -10.586 3.071 9.018 1.00 88.81 94 PHE A CA 1
ATOM 724 C C . PHE A 1 94 ? -11.195 4.139 9.922 1.00 88.81 94 PHE A C 1
ATOM 726 O O . PHE A 1 94 ? -11.648 3.842 11.031 1.00 88.81 94 PHE A O 1
ATOM 733 N N . PHE A 1 95 ? -11.314 5.368 9.420 1.00 85.38 95 PHE A N 1
ATOM 734 C CA . PHE A 1 95 ? -11.891 6.480 10.178 1.00 85.38 95 PHE A CA 1
ATOM 735 C C . PHE A 1 95 ? -13.399 6.316 10.410 1.00 85.38 95 PHE A C 1
ATOM 737 O O . PHE A 1 95 ? -13.908 6.701 11.465 1.00 85.38 95 PHE A O 1
ATOM 744 N N . ARG A 1 96 ? -14.118 5.673 9.479 1.00 85.62 96 ARG A N 1
ATOM 745 C CA . ARG A 1 96 ? -15.548 5.342 9.633 1.00 85.62 96 ARG A CA 1
ATOM 746 C C . ARG A 1 96 ? -15.806 4.102 10.494 1.00 85.62 96 ARG A C 1
ATOM 748 O O . ARG A 1 96 ? -16.970 3.793 10.755 1.00 85.62 96 ARG A O 1
ATOM 755 N N . LYS A 1 97 ? -14.752 3.418 10.951 1.00 83.00 97 LYS A N 1
ATOM 756 C CA . LYS A 1 97 ? -14.802 2.232 11.822 1.00 83.00 97 LYS A CA 1
ATOM 757 C C . LYS A 1 97 ? -15.666 1.101 11.261 1.00 83.00 97 LYS A C 1
ATOM 759 O O . LYS A 1 97 ? -16.439 0.472 11.985 1.00 83.00 97 LYS A O 1
ATOM 764 N N . LYS A 1 98 ? -15.549 0.865 9.953 1.00 86.69 98 LYS A N 1
ATOM 765 C CA . LYS A 1 98 ? -16.355 -0.135 9.251 1.00 86.69 98 LYS A CA 1
ATOM 766 C C . LYS A 1 98 ? -15.848 -1.556 9.491 1.00 86.69 98 LYS A C 1
ATOM 768 O O . LYS A 1 98 ? -14.651 -1.801 9.386 1.00 86.69 98 LYS A O 1
ATOM 773 N N . ARG A 1 99 ? -16.763 -2.513 9.675 1.00 85.62 99 ARG A N 1
ATOM 774 C CA . ARG A 1 99 ? -16.509 -3.962 9.822 1.00 85.62 99 ARG A CA 1
ATOM 775 C C . ARG A 1 99 ? -15.766 -4.590 8.650 1.00 85.62 99 ARG A C 1
ATOM 777 O O . ARG A 1 99 ? -15.203 -5.671 8.762 1.00 85.62 99 ARG A O 1
ATOM 784 N N . LEU A 1 100 ? -15.803 -3.918 7.503 1.00 87.38 100 LEU A N 1
ATOM 785 C CA . LEU A 1 100 ? -15.106 -4.328 6.294 1.00 87.38 100 LEU A CA 1
ATOM 786 C C . LEU A 1 100 ? -13.603 -4.025 6.360 1.00 87.38 100 LEU A C 1
ATOM 788 O O . LEU A 1 100 ? -12.843 -4.668 5.638 1.00 87.38 100 LEU A O 1
ATOM 792 N N . LEU A 1 101 ? -13.166 -3.100 7.227 1.00 89.69 101 LEU A N 1
ATOM 793 C CA . LEU A 1 101 ? -11.772 -2.664 7.292 1.00 89.69 101 LEU A CA 1
ATOM 794 C C . LEU A 1 101 ? -10.783 -3.830 7.414 1.00 89.69 101 LEU A C 1
ATOM 796 O O . LEU A 1 101 ? -9.866 -3.852 6.599 1.00 89.69 101 LEU A O 1
ATOM 800 N N . PRO A 1 102 ? -10.912 -4.785 8.359 1.00 88.81 102 PRO A N 1
ATOM 801 C CA . PRO A 1 102 ? -9.874 -5.797 8.553 1.00 88.81 102 PRO A CA 1
ATOM 802 C C . PRO A 1 102 ? -9.596 -6.594 7.276 1.00 88.81 102 PRO A C 1
ATOM 804 O O . PRO A 1 102 ? -8.445 -6.852 6.945 1.00 88.81 102 PRO A O 1
ATOM 807 N N . ARG A 1 103 ? -10.643 -6.902 6.497 1.00 91.06 103 ARG A N 1
ATOM 808 C CA . ARG A 1 103 ? -10.514 -7.619 5.222 1.00 91.06 103 ARG A CA 1
ATOM 809 C C . ARG A 1 103 ? -9.795 -6.782 4.165 1.00 91.06 103 ARG A C 1
ATOM 811 O O . ARG A 1 103 ? -8.856 -7.268 3.544 1.00 91.06 103 ARG A O 1
ATOM 818 N N . PHE A 1 104 ? -10.200 -5.525 3.983 1.00 93.69 104 PHE A N 1
ATOM 819 C CA . PHE A 1 104 ? -9.580 -4.646 2.985 1.00 93.69 104 PHE A CA 1
ATOM 820 C C . PHE A 1 104 ? -8.157 -4.221 3.373 1.00 93.69 104 PHE A C 1
ATOM 822 O O . PHE A 1 104 ? -7.306 -4.087 2.499 1.00 93.69 104 PHE A O 1
ATOM 829 N N . TYR A 1 105 ? -7.863 -4.081 4.668 1.00 93.06 105 TYR A N 1
ATOM 830 C CA . TYR A 1 105 ? -6.514 -3.801 5.158 1.00 93.06 105 TYR A CA 1
ATOM 831 C C . TYR A 1 105 ? -5.566 -4.990 4.938 1.00 93.06 105 TYR A C 1
ATOM 833 O O . TYR A 1 105 ? -4.434 -4.799 4.506 1.00 93.06 105 TYR A O 1
ATOM 841 N N . ILE A 1 106 ? -6.027 -6.229 5.144 1.00 93.31 106 ILE A N 1
ATOM 842 C CA . ILE A 1 106 ? -5.246 -7.422 4.771 1.00 93.31 106 ILE A CA 1
ATOM 843 C C . ILE A 1 106 ? -5.002 -7.441 3.256 1.00 93.31 106 ILE A C 1
ATOM 845 O O . ILE A 1 106 ? -3.866 -7.616 2.826 1.00 93.31 106 ILE A O 1
ATOM 849 N N . GLY A 1 107 ? -6.036 -7.178 2.446 1.00 94.69 107 GLY A N 1
ATOM 850 C CA . GLY A 1 107 ? -5.886 -7.050 0.992 1.00 94.69 107 GLY A CA 1
ATOM 851 C C . GLY A 1 107 ? -4.877 -5.969 0.584 1.00 94.69 107 GLY A C 1
ATOM 852 O O . GLY A 1 107 ? -4.091 -6.180 -0.330 1.00 94.69 107 GLY A O 1
ATOM 853 N N . PHE A 1 108 ? -4.838 -4.845 1.302 1.00 94.69 108 PHE A N 1
ATOM 854 C CA . PHE A 1 108 ? -3.864 -3.768 1.097 1.00 94.69 108 PHE A CA 1
ATOM 855 C C . PHE A 1 108 ? -2.423 -4.221 1.320 1.00 94.69 108 PHE A C 1
ATOM 857 O O . PHE A 1 108 ? -1.562 -3.943 0.489 1.00 94.69 108 PHE A O 1
ATOM 864 N N . LEU A 1 109 ? -2.164 -4.963 2.397 1.00 93.81 109 LEU A N 1
ATOM 865 C CA . LEU A 1 109 ? -0.834 -5.509 2.669 1.00 93.81 109 LEU A CA 1
ATOM 866 C C . LEU A 1 109 ? -0.410 -6.526 1.602 1.00 93.81 109 LEU A C 1
ATOM 868 O O . LEU A 1 109 ? 0.732 -6.504 1.149 1.00 93.81 109 LEU A O 1
ATOM 872 N N . LEU A 1 110 ? -1.336 -7.388 1.173 1.00 95.12 110 LEU A N 1
ATOM 873 C CA . LEU A 1 110 ? -1.072 -8.386 0.137 1.00 95.12 110 LEU A CA 1
ATOM 874 C C . LEU A 1 110 ? -0.790 -7.747 -1.228 1.00 95.12 110 LEU A C 1
ATOM 876 O O . LEU A 1 110 ? 0.114 -8.200 -1.924 1.00 95.12 110 LEU A O 1
ATOM 880 N N . LEU A 1 111 ? -1.509 -6.681 -1.593 1.00 94.62 111 LEU A N 1
ATOM 881 C CA . LEU A 1 111 ? -1.260 -5.939 -2.833 1.00 94.62 111 LEU A CA 1
ATOM 882 C C . LEU A 1 111 ? 0.133 -5.303 -2.852 1.00 94.62 111 LEU A C 1
ATOM 884 O O . LEU A 1 111 ? 0.813 -5.379 -3.870 1.00 94.62 111 LEU A O 1
ATOM 888 N N . TRP A 1 112 ? 0.584 -4.734 -1.731 1.00 94.00 112 TRP A N 1
ATOM 889 C CA . TRP A 1 112 ? 1.948 -4.209 -1.617 1.00 94.00 112 TRP A CA 1
ATOM 890 C C . TRP A 1 112 ? 3.014 -5.293 -1.780 1.00 94.00 112 TRP A C 1
ATOM 892 O O . TRP A 1 112 ? 3.983 -5.084 -2.504 1.00 94.00 112 TRP A O 1
ATOM 902 N N . ILE A 1 113 ? 2.827 -6.456 -1.148 1.00 94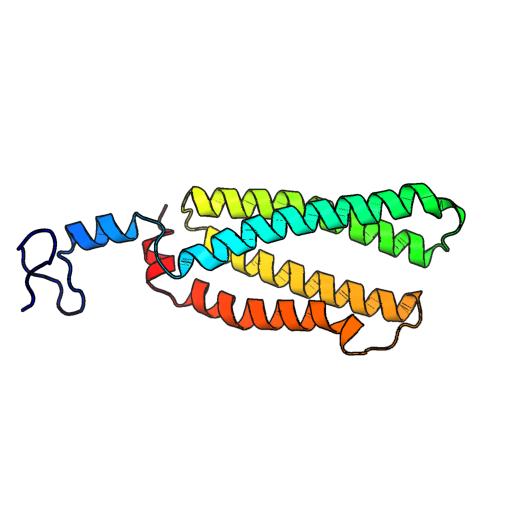.88 113 ILE A N 1
ATOM 903 C CA . ILE A 1 113 ? 3.751 -7.591 -1.303 1.00 94.88 113 ILE A CA 1
ATOM 904 C C . ILE A 1 113 ? 3.790 -8.056 -2.757 1.00 94.88 113 ILE A C 1
ATOM 906 O O . ILE A 1 113 ? 4.872 -8.253 -3.306 1.00 94.88 113 ILE A O 1
ATOM 910 N N . ALA A 1 114 ? 2.622 -8.217 -3.385 1.00 95.50 114 ALA A N 1
ATOM 911 C CA . ALA A 1 114 ? 2.530 -8.635 -4.777 1.00 95.50 114 ALA A CA 1
ATOM 912 C C . ALA A 1 114 ? 3.246 -7.642 -5.700 1.00 95.50 114 ALA A C 1
ATOM 914 O O . ALA A 1 114 ? 4.026 -8.059 -6.550 1.00 95.50 114 ALA A O 1
ATOM 915 N N . PHE A 1 115 ? 3.043 -6.340 -5.489 1.00 94.00 115 PHE A N 1
ATOM 916 C CA . PHE A 1 115 ? 3.721 -5.305 -6.261 1.00 94.00 115 PHE A CA 1
ATOM 917 C C . PHE A 1 115 ? 5.229 -5.326 -6.079 1.00 94.00 115 PHE A C 1
ATOM 919 O O . PHE A 1 115 ? 5.928 -5.424 -7.075 1.00 94.00 115 PHE A O 1
ATOM 926 N N . HIS A 1 116 ? 5.739 -5.323 -4.844 1.00 93.44 116 HIS A N 1
ATOM 927 C CA . HIS A 1 116 ? 7.185 -5.403 -4.618 1.00 93.44 116 HIS A CA 1
ATOM 928 C C . HIS A 1 116 ? 7.791 -6.695 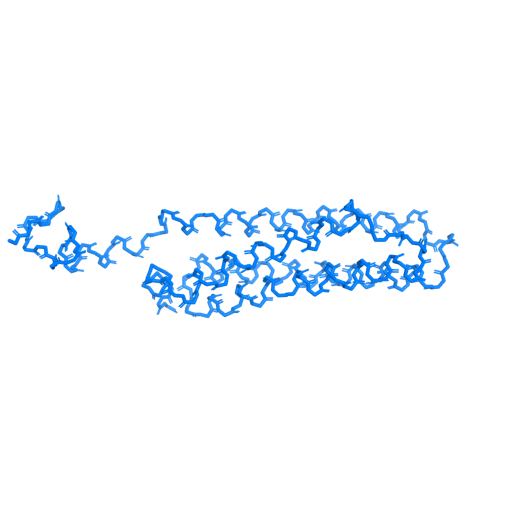-5.188 1.00 93.44 116 HIS A C 1
ATOM 930 O O . HIS A 1 116 ? 8.934 -6.691 -5.630 1.00 93.44 116 HIS A O 1
ATOM 936 N N . GLY A 1 117 ? 7.040 -7.801 -5.195 1.00 93.44 117 GLY A N 1
ATOM 937 C CA . GLY A 1 117 ? 7.476 -9.054 -5.810 1.00 93.44 117 GLY A CA 1
ATOM 938 C C . GLY A 1 117 ? 7.577 -8.956 -7.333 1.00 93.44 117 GLY A C 1
ATOM 939 O O . GLY A 1 117 ? 8.583 -9.369 -7.906 1.00 93.44 117 GLY A O 1
ATOM 940 N N . VAL A 1 118 ? 6.558 -8.384 -7.980 1.00 93.69 118 VAL A N 1
ATOM 941 C CA . VAL A 1 118 ? 6.550 -8.161 -9.434 1.00 93.69 118 VAL A CA 1
ATOM 942 C C . VAL A 1 118 ? 7.609 -7.136 -9.835 1.00 93.69 118 VAL A C 1
ATOM 944 O O . VAL A 1 118 ? 8.299 -7.357 -10.820 1.00 93.69 118 VAL A O 1
ATOM 947 N N . ASP A 1 119 ? 7.777 -6.067 -9.063 1.00 91.31 119 ASP A N 1
ATOM 948 C CA . ASP A 1 119 ? 8.759 -5.007 -9.299 1.00 91.31 119 ASP A CA 1
ATOM 949 C C . ASP A 1 119 ? 10.194 -5.550 -9.277 1.00 91.31 119 ASP A C 1
ATOM 951 O O . ASP A 1 119 ? 10.933 -5.410 -10.247 1.00 91.31 119 ASP A O 1
ATOM 955 N N . VAL A 1 120 ? 10.555 -6.300 -8.231 1.00 91.88 120 VAL A N 1
ATOM 956 C CA . VAL A 1 120 ? 11.865 -6.965 -8.120 1.00 91.88 120 VAL A CA 1
ATOM 957 C C . VAL A 1 120 ? 12.093 -7.967 -9.256 1.00 91.88 120 VAL A C 1
ATOM 959 O O . VAL A 1 120 ? 13.194 -8.053 -9.804 1.00 91.88 120 VAL A O 1
ATOM 962 N N . TRP A 1 121 ? 11.059 -8.722 -9.631 1.00 91.56 121 TRP A N 1
ATOM 963 C CA . TRP A 1 121 ? 11.143 -9.666 -10.742 1.00 91.56 121 TRP A CA 1
ATOM 964 C C . TRP A 1 121 ? 11.337 -8.953 -12.089 1.00 91.56 121 TRP A C 1
ATOM 966 O O . TRP A 1 121 ? 12.210 -9.344 -12.864 1.00 91.56 121 TRP A O 1
ATOM 976 N N . LEU A 1 122 ? 10.582 -7.883 -12.356 1.00 89.94 122 LEU A N 1
ATOM 977 C CA . LEU A 1 122 ? 10.721 -7.070 -13.567 1.00 89.94 122 LEU A CA 1
ATOM 978 C C . LEU A 1 122 ? 12.077 -6.363 -13.620 1.00 89.94 122 LEU A C 1
ATOM 980 O O . LEU A 1 122 ? 12.696 -6.342 -14.681 1.00 89.94 122 LEU A O 1
ATOM 984 N N . ALA A 1 123 ? 12.578 -5.857 -12.493 1.00 88.19 123 ALA A N 1
ATOM 985 C CA . ALA A 1 123 ? 13.901 -5.249 -12.408 1.00 88.19 123 ALA A CA 1
ATOM 986 C C . ALA A 1 123 ? 15.001 -6.234 -12.833 1.00 88.19 123 ALA A C 1
ATOM 988 O O . ALA A 1 123 ? 15.883 -5.881 -13.616 1.00 88.19 123 ALA A O 1
ATOM 989 N N . HIS A 1 124 ? 14.914 -7.491 -12.391 1.00 89.19 124 HIS A N 1
ATOM 990 C CA . HIS A 1 124 ? 15.841 -8.533 -12.824 1.00 89.19 124 HIS A CA 1
ATOM 991 C C . HIS A 1 124 ? 15.685 -8.868 -14.317 1.00 89.19 124 HIS A C 1
ATOM 993 O O . HIS A 1 124 ? 16.672 -8.924 -15.038 1.00 89.19 124 HIS A O 1
ATOM 999 N N . GLN A 1 125 ? 14.456 -9.040 -14.812 1.00 88.25 125 GLN A N 1
ATOM 1000 C CA . GLN A 1 125 ? 14.213 -9.423 -16.212 1.00 88.25 125 GLN A CA 1
ATOM 1001 C C . GLN A 1 125 ? 14.557 -8.319 -17.226 1.00 88.25 125 GLN A C 1
ATOM 1003 O O . GLN A 1 125 ? 14.995 -8.615 -18.335 1.00 88.25 125 GLN A O 1
ATOM 1008 N N . VAL A 1 126 ? 14.319 -7.052 -16.880 1.00 85.88 126 VAL A N 1
ATOM 1009 C CA . VAL A 1 126 ? 14.451 -5.915 -17.807 1.00 85.88 126 VAL A CA 1
ATOM 1010 C C . VAL A 1 126 ? 15.822 -5.248 -17.708 1.00 85.88 126 VAL A C 1
ATOM 1012 O O . VAL A 1 126 ? 16.329 -4.760 -18.718 1.00 85.88 126 VAL A O 1
ATOM 1015 N N . PHE A 1 127 ? 16.419 -5.209 -16.513 1.00 83.88 127 PHE A N 1
ATOM 1016 C CA . PHE A 1 127 ? 17.667 -4.484 -16.250 1.00 83.88 127 PHE A CA 1
ATOM 1017 C C . PHE A 1 127 ? 18.825 -5.388 -15.807 1.00 83.88 127 PHE A C 1
ATOM 1019 O O . PHE A 1 127 ? 19.892 -4.866 -15.497 1.00 83.88 127 PHE A O 1
ATOM 1026 N N . ASP A 1 128 ? 18.628 -6.712 -15.761 1.00 85.94 128 ASP A N 1
ATOM 1027 C CA . ASP A 1 128 ? 19.617 -7.698 -15.289 1.00 85.94 128 ASP A CA 1
ATOM 1028 C C . ASP A 1 128 ? 20.161 -7.378 -13.883 1.00 85.94 128 ASP A C 1
ATOM 1030 O O . ASP A 1 128 ? 21.311 -7.634 -13.527 1.00 85.94 128 ASP A O 1
ATOM 1034 N N . VAL A 1 129 ? 19.312 -6.761 -13.054 1.00 86.19 129 VAL A N 1
ATOM 1035 C CA . VAL A 1 129 ? 19.676 -6.348 -11.699 1.00 86.19 129 VAL A CA 1
ATOM 1036 C C . VAL A 1 129 ? 19.763 -7.588 -10.803 1.00 86.19 129 VAL A C 1
ATOM 1038 O O . VAL A 1 129 ? 18.812 -8.376 -10.759 1.00 86.19 129 VAL A O 1
ATOM 1041 N N . PRO A 1 130 ? 20.861 -7.790 -10.053 1.00 86.19 130 PRO A N 1
ATOM 1042 C CA . PRO A 1 130 ? 20.990 -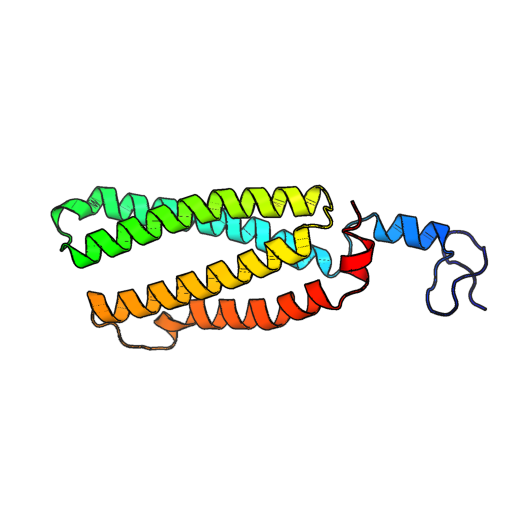8.939 -9.168 1.00 86.19 130 PRO A CA 1
ATOM 1043 C C . PRO A 1 130 ? 20.069 -8.831 -7.941 1.00 86.19 130 PRO A C 1
ATOM 1045 O O . PRO A 1 130 ? 19.777 -7.743 -7.432 1.00 86.19 130 PRO A O 1
ATOM 1048 N N . TYR A 1 131 ? 19.657 -9.985 -7.410 1.00 87.25 131 TYR A N 1
ATOM 1049 C CA . TYR A 1 131 ? 18.911 -10.076 -6.151 1.00 87.25 131 TYR A CA 1
ATOM 1050 C C . TYR A 1 131 ? 19.845 -9.850 -4.955 1.00 87.25 131 TYR A C 1
ATOM 1052 O O . TYR A 1 131 ? 20.336 -10.789 -4.329 1.00 87.25 131 TYR A O 1
ATOM 1060 N N . VAL A 1 132 ? 20.109 -8.583 -4.654 1.00 89.38 132 VAL A N 1
ATOM 1061 C CA . VAL A 1 132 ? 20.910 -8.133 -3.509 1.00 89.38 132 VAL A CA 1
ATOM 1062 C C . VAL A 1 132 ? 19.971 -7.523 -2.471 1.00 89.38 132 VAL A C 1
ATOM 1064 O O . VAL A 1 132 ? 18.855 -7.124 -2.793 1.00 89.38 132 VAL A O 1
ATOM 1067 N N . TYR A 1 133 ? 20.401 -7.445 -1.209 1.00 85.31 133 TYR A N 1
ATOM 1068 C CA . TYR A 1 133 ? 19.584 -6.902 -0.120 1.00 85.31 133 TYR A CA 1
ATOM 1069 C C . TYR A 1 133 ? 18.915 -5.568 -0.474 1.00 85.31 133 TYR A C 1
ATOM 1071 O O . TYR A 1 133 ? 17.731 -5.406 -0.198 1.00 85.31 133 TYR A O 1
ATOM 1079 N N . ASP A 1 134 ? 19.621 -4.655 -1.141 1.00 84.81 134 ASP A N 1
ATOM 1080 C CA . ASP A 1 134 ? 19.075 -3.344 -1.502 1.00 84.81 134 ASP A CA 1
ATOM 1081 C C . ASP A 1 134 ? 17.848 -3.448 -2.414 1.00 84.81 134 ASP A C 1
ATOM 1083 O O . ASP A 1 134 ? 16.859 -2.749 -2.185 1.00 84.81 134 ASP A O 1
ATOM 1087 N N . THR A 1 135 ? 17.858 -4.382 -3.370 1.00 84.44 135 THR A N 1
ATOM 1088 C CA . THR A 1 135 ? 16.777 -4.562 -4.349 1.00 84.44 135 THR A CA 1
ATOM 1089 C C . THR A 1 135 ? 15.592 -5.308 -3.744 1.00 84.44 135 THR A C 1
ATOM 1091 O O . THR A 1 135 ? 14.444 -4.946 -3.984 1.00 84.44 135 THR A O 1
ATOM 1094 N N . VAL A 1 136 ? 15.841 -6.287 -2.869 1.00 90.38 136 VAL A N 1
ATOM 1095 C CA . VAL A 1 136 ? 14.770 -7.067 -2.219 1.00 90.38 136 VAL A CA 1
ATOM 1096 C C . VAL A 1 136 ? 14.265 -6.455 -0.906 1.00 90.38 136 VAL A C 1
ATOM 1098 O O . VAL A 1 136 ? 13.261 -6.916 -0.358 1.00 90.38 136 VAL A O 1
ATOM 1101 N N . SER A 1 137 ? 14.928 -5.423 -0.375 1.00 89.56 137 SER A N 1
ATOM 1102 C CA . SER A 1 137 ? 14.638 -4.859 0.953 1.00 89.56 137 SER A CA 1
ATOM 1103 C C . SER A 1 137 ? 13.186 -4.393 1.099 1.00 89.56 137 SER A C 1
ATOM 1105 O O . SER A 1 137 ? 12.558 -4.645 2.132 1.00 89.56 137 SER A O 1
ATOM 1107 N N . SER A 1 138 ? 12.622 -3.770 0.063 1.00 88.00 138 SER A N 1
ATOM 1108 C CA . SER A 1 138 ? 11.225 -3.319 0.028 1.00 88.00 138 SER A CA 1
ATOM 1109 C C . SER A 1 138 ? 10.243 -4.488 0.133 1.00 88.00 138 SER A C 1
ATOM 1111 O O . SER A 1 138 ? 9.288 -4.435 0.919 1.00 88.00 138 SER A O 1
ATOM 1113 N N . LEU A 1 139 ? 10.514 -5.583 -0.584 1.00 91.69 139 LEU A N 1
ATOM 1114 C CA . LEU A 1 139 ? 9.727 -6.811 -0.506 1.00 91.69 139 LEU A CA 1
ATOM 1115 C C . LEU A 1 139 ? 9.808 -7.414 0.901 1.00 91.69 139 LEU A C 1
ATOM 1117 O O . LEU A 1 139 ? 8.774 -7.634 1.533 1.00 91.69 139 LEU A O 1
ATOM 1121 N N . VAL A 1 140 ? 11.015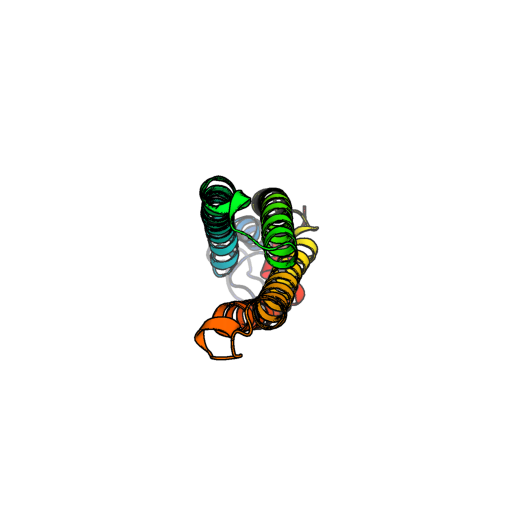 -7.582 1.443 1.00 92.50 140 VAL A N 1
ATOM 1122 C CA . VAL A 1 140 ? 11.227 -8.141 2.789 1.00 92.50 140 VAL A CA 1
ATOM 1123 C C . VAL A 1 140 ? 10.494 -7.318 3.855 1.00 92.50 140 VAL A C 1
ATOM 1125 O O . VAL A 1 140 ? 9.764 -7.877 4.676 1.00 92.50 140 VAL A O 1
ATOM 1128 N N . ARG A 1 141 ? 10.604 -5.984 3.814 1.00 89.69 141 ARG A N 1
ATOM 1129 C CA . ARG A 1 141 ? 9.890 -5.085 4.740 1.00 89.69 141 ARG A CA 1
ATOM 1130 C C . ARG A 1 141 ? 8.372 -5.228 4.626 1.00 89.69 141 ARG A C 1
ATOM 1132 O O . ARG A 1 141 ? 7.692 -5.251 5.653 1.00 89.69 141 ARG A O 1
ATOM 1139 N N . SER A 1 142 ? 7.837 -5.353 3.409 1.00 91.12 142 SER A N 1
ATOM 1140 C CA . SER A 1 142 ? 6.394 -5.546 3.203 1.00 91.12 142 SER A CA 1
ATOM 1141 C C . SER A 1 142 ? 5.894 -6.886 3.753 1.00 91.12 142 SER A C 1
ATOM 1143 O O . SER A 1 142 ? 4.851 -6.923 4.407 1.00 91.12 142 SER A O 1
ATOM 1145 N N . VAL A 1 143 ? 6.680 -7.957 3.600 1.00 93.12 143 VAL A N 1
ATOM 1146 C CA . VAL A 1 143 ? 6.372 -9.286 4.149 1.00 93.12 143 VAL A CA 1
ATOM 1147 C C . VAL A 1 143 ? 6.401 -9.272 5.677 1.00 93.12 143 VAL A C 1
ATOM 1149 O O . VAL A 1 143 ? 5.456 -9.748 6.304 1.00 93.12 143 VAL A O 1
ATOM 1152 N N . ILE A 1 144 ? 7.428 -8.674 6.288 1.00 93.25 144 ILE A N 1
ATOM 1153 C CA . ILE A 1 144 ? 7.522 -8.542 7.753 1.00 93.25 144 ILE A CA 1
ATOM 1154 C C . ILE A 1 144 ? 6.337 -7.737 8.296 1.00 93.25 144 ILE A C 1
ATOM 1156 O O . ILE A 1 144 ? 5.691 -8.146 9.261 1.00 93.25 144 ILE A O 1
ATOM 1160 N N . SER A 1 145 ? 6.010 -6.614 7.651 1.00 89.44 145 SER A N 1
ATOM 1161 C CA . SER A 1 145 ? 4.854 -5.794 8.018 1.00 89.44 145 SER A CA 1
ATOM 1162 C C . SER A 1 145 ? 3.558 -6.612 7.973 1.00 89.44 145 SER A C 1
ATOM 1164 O O . SER A 1 145 ? 2.784 -6.611 8.933 1.00 89.44 145 SER A O 1
ATOM 1166 N N . ALA A 1 146 ? 3.339 -7.386 6.909 1.00 91.69 146 ALA A N 1
ATOM 1167 C CA . ALA A 1 146 ? 2.163 -8.240 6.796 1.00 91.69 146 ALA A CA 1
ATOM 1168 C C . ALA A 1 146 ? 2.126 -9.360 7.842 1.00 91.69 146 ALA A C 1
ATOM 1170 O O . ALA A 1 146 ? 1.068 -9.614 8.417 1.00 91.69 146 ALA A O 1
ATOM 1171 N N . ALA A 1 147 ? 3.267 -9.980 8.146 1.00 92.31 147 ALA A N 1
ATOM 1172 C CA . ALA A 1 147 ? 3.368 -11.016 9.171 1.00 92.31 147 ALA A CA 1
ATOM 1173 C C . ALA A 1 147 ? 2.988 -10.503 10.571 1.00 92.31 147 ALA A C 1
ATOM 1175 O O . ALA A 1 147 ? 2.473 -11.268 11.381 1.00 92.31 147 ALA A O 1
ATOM 1176 N N . ILE A 1 148 ? 3.183 -9.211 10.848 1.00 91.50 148 ILE A N 1
ATOM 1177 C CA . ILE A 1 148 ? 2.777 -8.580 12.112 1.00 91.50 148 ILE A CA 1
ATOM 1178 C C . ILE A 1 148 ? 1.298 -8.180 12.070 1.00 91.50 148 ILE A C 1
ATOM 1180 O O . ILE A 1 148 ? 0.529 -8.474 12.991 1.00 91.50 148 ILE A O 1
ATOM 1184 N N . TRP A 1 149 ? 0.876 -7.499 11.003 1.00 91.81 149 TRP A N 1
ATOM 11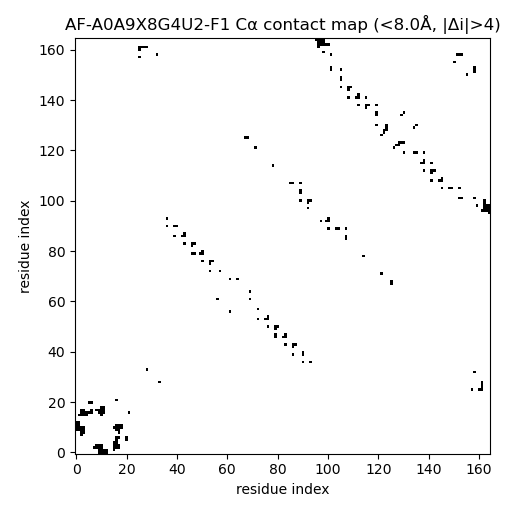85 C CA . TRP A 1 149 ? -0.448 -6.885 10.962 1.00 91.81 149 TRP A CA 1
ATOM 1186 C C . TRP A 1 149 ? -1.570 -7.862 10.625 1.00 91.81 149 TRP A C 1
ATOM 1188 O O . TRP A 1 149 ? -2.663 -7.714 11.170 1.00 91.81 149 TRP A O 1
ATOM 1198 N N . ILE A 1 150 ? -1.342 -8.868 9.777 1.00 91.44 150 ILE A N 1
ATOM 1199 C CA . ILE A 1 150 ? -2.391 -9.832 9.417 1.00 91.44 150 ILE A CA 1
ATOM 1200 C C . ILE A 1 150 ? -2.898 -10.575 10.667 1.00 91.44 150 ILE A C 1
ATOM 1202 O O . ILE A 1 150 ? -4.105 -10.512 10.924 1.00 91.44 150 ILE A O 1
ATOM 1206 N N . PR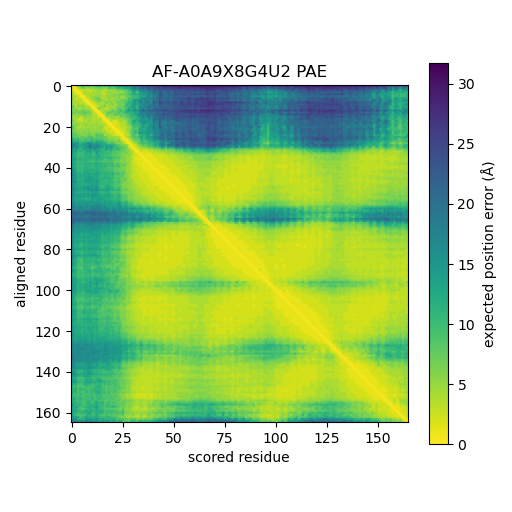O A 1 151 ? -2.043 -11.189 11.513 1.00 91.81 151 PRO A N 1
ATOM 1207 C CA . PRO A 1 151 ? -2.506 -11.830 12.744 1.00 91.81 151 PRO A CA 1
ATOM 1208 C C . PRO A 1 151 ? -3.188 -10.845 13.696 1.00 91.81 151 PRO A C 1
ATOM 1210 O O . PRO A 1 151 ? -4.220 -11.173 14.280 1.00 91.81 151 PRO A O 1
ATOM 1213 N N . TYR A 1 152 ? -2.670 -9.617 13.808 1.00 90.25 152 TYR A N 1
ATOM 1214 C CA . TYR A 1 152 ? -3.274 -8.582 14.646 1.00 90.25 152 TYR A CA 1
ATOM 1215 C C . TYR A 1 152 ? -4.711 -8.255 14.212 1.00 90.25 152 TYR A C 1
ATOM 1217 O O . TYR A 1 152 ? -5.619 -8.263 15.043 1.00 90.25 152 TYR A O 1
ATOM 1225 N N . PHE A 1 153 ? -4.951 -8.021 12.919 1.00 88.19 153 PHE A N 1
ATOM 1226 C CA . PHE A 1 153 ? -6.283 -7.686 12.405 1.00 88.19 153 PHE A CA 1
ATOM 1227 C C . PHE A 1 153 ? -7.267 -8.868 12.419 1.00 88.19 153 PHE A C 1
ATOM 1229 O O . PHE A 1 153 ? -8.476 -8.638 12.477 1.00 88.19 153 PHE A O 1
ATOM 1236 N N . VAL A 1 154 ? -6.778 -10.113 12.400 1.00 87.94 154 VAL A N 1
ATOM 1237 C CA . VAL A 1 154 ? -7.619 -11.324 12.462 1.00 87.94 154 VAL A CA 1
ATOM 1238 C C . VAL A 1 154 ? -7.968 -11.711 13.904 1.00 87.94 154 VAL A C 1
ATOM 1240 O O . VAL A 1 154 ? -9.124 -12.030 14.206 1.00 87.94 154 VAL A O 1
ATOM 1243 N N . VAL A 1 155 ? -6.987 -11.692 14.807 1.00 86.44 155 VAL A N 1
ATOM 1244 C CA . VAL A 1 155 ? -7.130 -12.251 16.160 1.00 86.44 155 VAL A CA 1
ATOM 1245 C C . VAL A 1 155 ? -7.583 -11.197 17.171 1.00 86.44 155 VAL A C 1
ATOM 1247 O O . VAL A 1 155 ? -8.425 -11.506 18.014 1.00 86.44 155 VAL A O 1
ATOM 1250 N N . SER A 1 156 ? -7.094 -9.954 17.071 1.00 84.75 156 SER A N 1
ATOM 1251 C CA . SER A 1 156 ? -7.258 -8.941 18.123 1.00 84.75 156 SER A CA 1
ATOM 1252 C C . SER A 1 156 ? -8.721 -8.631 18.448 1.00 84.75 156 SER A C 1
ATOM 1254 O O . SER A 1 156 ? -9.485 -8.137 17.612 1.00 84.75 156 SER A O 1
ATOM 1256 N N . GLU A 1 157 ? -9.091 -8.813 19.716 1.00 77.12 157 GLU A N 1
ATOM 1257 C CA . GLU A 1 157 ? -10.394 -8.388 20.231 1.00 77.12 157 GLU A CA 1
ATOM 1258 C C . GLU A 1 157 ? -10.609 -6.881 20.092 1.00 77.12 157 GLU A C 1
ATOM 1260 O O . GLU A 1 157 ? -11.725 -6.443 19.822 1.00 77.12 157 GLU A O 1
ATOM 126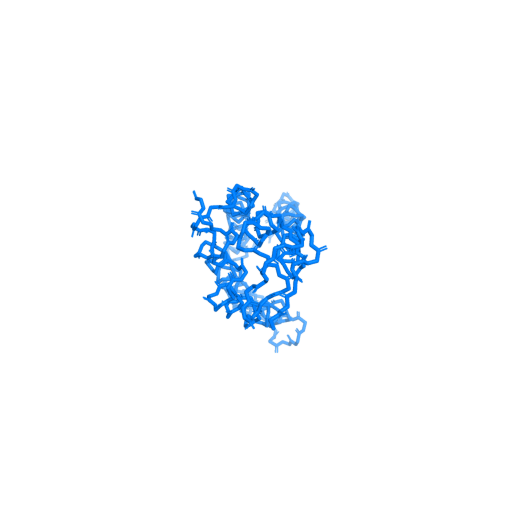5 N N . ARG A 1 158 ? -9.545 -6.072 20.196 1.00 79.12 158 ARG A N 1
ATOM 1266 C CA . ARG A 1 158 ? -9.642 -4.613 20.041 1.00 79.12 158 ARG A CA 1
ATOM 1267 C C . ARG A 1 158 ? -10.109 -4.235 18.640 1.00 79.12 158 ARG A C 1
ATOM 1269 O O . ARG A 1 158 ? -10.959 -3.360 18.504 1.00 79.12 158 ARG A O 1
ATOM 1276 N N . VAL A 1 159 ? -9.593 -4.907 17.610 1.00 81.50 159 VAL A N 1
ATOM 1277 C CA . VAL A 1 159 ? -10.019 -4.704 16.216 1.00 81.50 159 VAL A CA 1
ATOM 1278 C C . VAL A 1 159 ? -11.485 -5.115 16.067 1.00 81.50 159 VAL A C 1
ATOM 1280 O O . VAL A 1 159 ? -12.297 -4.314 15.603 1.00 81.50 159 VAL A O 1
ATOM 1283 N N . LYS A 1 160 ? -11.857 -6.305 16.555 1.00 79.00 160 LYS A N 1
ATOM 1284 C CA . LYS A 1 160 ? -13.243 -6.803 16.493 1.00 79.00 160 LYS A CA 1
ATOM 1285 C C . LYS A 1 160 ? -14.243 -5.887 17.205 1.00 79.00 160 LYS A C 1
ATOM 1287 O O . LYS A 1 160 ? -15.327 -5.678 16.680 1.00 79.00 160 LYS A O 1
ATOM 1292 N N . ARG A 1 161 ? -13.877 -5.312 18.358 1.00 76.50 161 ARG A N 1
ATOM 1293 C CA . ARG A 1 161 ? -14.730 -4.402 19.149 1.00 76.50 161 ARG A CA 1
ATOM 1294 C C . ARG A 1 161 ? -14.763 -2.967 18.600 1.00 76.50 161 ARG A C 1
ATOM 1296 O O . ARG A 1 161 ? -15.779 -2.293 18.741 1.00 76.50 161 ARG A O 1
ATOM 1303 N N . THR A 1 162 ? -13.693 -2.498 17.951 1.00 80.56 162 THR A N 1
ATOM 1304 C CA . THR A 1 162 ? -13.627 -1.132 17.388 1.00 80.56 162 THR A CA 1
ATOM 1305 C C . THR A 1 162 ? -14.326 -1.034 16.027 1.00 80.56 162 THR A C 1
ATOM 1307 O O . THR A 1 162 ? -15.018 -0.051 15.757 1.00 80.56 162 THR A O 1
ATOM 1310 N N . PHE A 1 163 ? -14.174 -2.045 15.164 1.00 79.00 163 PHE A N 1
ATOM 1311 C CA . PHE A 1 163 ? -14.707 -2.062 13.795 1.00 79.00 163 PHE A CA 1
ATOM 1312 C C . PHE A 1 163 ? -16.018 -2.849 13.703 1.00 79.00 163 PHE A C 1
ATOM 1314 O O . PHE A 1 163 ? -16.113 -3.852 13.003 1.00 79.00 163 PHE A O 1
ATOM 1321 N N . VAL A 1 164 ? -17.040 -2.391 14.424 1.00 71.94 164 VAL A N 1
ATOM 1322 C CA . VAL A 1 164 ? -18.358 -3.055 14.496 1.00 71.94 164 VAL A CA 1
ATOM 1323 C C . VAL A 1 164 ? -19.439 -2.424 13.603 1.00 71.94 164 VAL A C 1
ATOM 1325 O O . VAL A 1 164 ? -20.517 -2.996 13.466 1.00 71.94 164 VAL A O 1
ATOM 1328 N N . ARG A 1 165 ? -19.182 -1.249 13.004 1.00 61.34 165 ARG A N 1
ATOM 1329 C CA . ARG A 1 165 ? -20.152 -0.461 12.202 1.00 61.34 165 ARG A CA 1
ATOM 1330 C C . ARG A 1 165 ? -20.100 -0.726 10.695 1.00 61.34 165 ARG A C 1
ATOM 1332 O O . ARG A 1 165 ? -20.927 -0.137 9.956 1.00 61.34 165 ARG A O 1
#

Nearest PDB structures (foldseek):
  8to0-assembly1_E  TM=2.579E-01  e=7.470E+00  Mus musculus